Protein AF-A0A2V8TNH9-F1 (afdb_monomer)

Sequence (78 aa):
MERVIGRLATDEDFRRRFETERQAVIQELSATGLELTPVEAKALLDLNFTACRRFARCIDARLQKVSLRRFIHRRNDK

Secondary structure (DSSP, 8-state):
-HHHHHHHHHBHHHHHHHHH-HHHHHHHHHHTT----HHHHHHHHS--HHHHHHHHHHS-TTTSB--THHHHTTSS--

pLDDT: mean 83.3, std 15.28, range [43.97, 94.69]

Structure (mmCIF, N/CA/C/O backbone):
data_AF-A0A2V8TNH9-F1
#
_entry.id   AF-A0A2V8TNH9-F1
#
loop_
_atom_site.group_PDB
_atom_site.id
_atom_site.type_symbol
_atom_site.label_atom_id
_atom_site.label_alt_id
_atom_site.label_comp_id
_atom_site.lab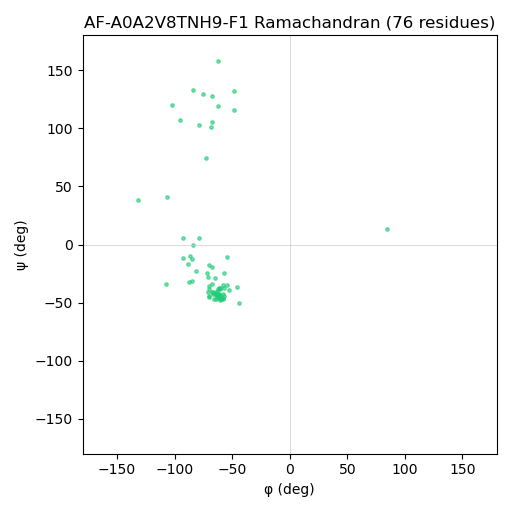el_asym_id
_atom_site.label_entity_id
_atom_site.label_seq_id
_atom_site.pdbx_PDB_ins_code
_atom_site.Cartn_x
_atom_site.Cartn_y
_atom_site.Cartn_z
_atom_site.occupancy
_atom_site.B_iso_or_equiv
_atom_site.auth_seq_id
_atom_site.auth_comp_id
_atom_site.auth_asym_id
_atom_site.auth_atom_id
_atom_site.pdbx_PDB_model_num
ATOM 1 N N . MET A 1 1 ? -11.670 1.712 0.694 1.00 83.31 1 MET A N 1
ATOM 2 C CA . MET A 1 1 ? -10.479 0.870 0.387 1.00 83.31 1 MET A CA 1
ATOM 3 C C . MET A 1 1 ? -9.988 0.851 -1.074 1.00 83.31 1 MET A C 1
ATOM 5 O O . MET A 1 1 ? -8.794 1.044 -1.287 1.00 83.31 1 MET A O 1
ATOM 9 N N . GLU A 1 2 ? -10.829 0.598 -2.086 1.00 86.94 2 GLU A N 1
ATOM 10 C CA . GLU A 1 2 ? -10.398 0.278 -3.474 1.00 86.94 2 GLU A CA 1
ATOM 11 C C . GLU A 1 2 ? -9.427 1.289 -4.105 1.00 86.94 2 GLU A C 1
ATOM 13 O O . GLU A 1 2 ? -8.444 0.910 -4.743 1.00 86.94 2 GLU A O 1
ATOM 18 N N . ARG A 1 3 ? -9.644 2.588 -3.860 1.00 87.12 3 ARG A N 1
ATOM 19 C CA . ARG A 1 3 ? -8.758 3.663 -4.336 1.00 87.12 3 ARG A CA 1
ATOM 20 C C . ARG A 1 3 ? -7.316 3.505 -3.838 1.00 87.12 3 ARG A C 1
ATOM 22 O O . ARG A 1 3 ? -6.383 3.825 -4.568 1.00 87.12 3 ARG A O 1
ATOM 29 N N . VAL A 1 4 ? -7.119 2.998 -2.619 1.00 90.31 4 VAL A N 1
ATOM 30 C CA . VAL A 1 4 ? -5.784 2.761 -2.042 1.00 90.31 4 VAL A CA 1
ATOM 31 C C . VAL A 1 4 ? -5.095 1.610 -2.762 1.00 90.31 4 VAL A C 1
ATOM 33 O O . VAL A 1 4 ? -3.939 1.743 -3.152 1.00 90.31 4 VAL A O 1
ATOM 36 N N . ILE A 1 5 ? -5.816 0.516 -3.014 1.00 90.69 5 ILE A N 1
ATOM 37 C CA . ILE A 1 5 ? -5.294 -0.639 -3.756 1.00 90.69 5 ILE A CA 1
ATOM 38 C C . ILE A 1 5 ? -4.924 -0.238 -5.189 1.00 90.69 5 ILE A C 1
ATOM 40 O O . ILE A 1 5 ? -3.831 -0.563 -5.654 1.00 90.69 5 ILE A O 1
ATOM 44 N N . GLY A 1 6 ? -5.776 0.545 -5.858 1.00 89.81 6 GLY A N 1
ATOM 45 C CA . GLY A 1 6 ? -5.481 1.097 -7.181 1.00 89.81 6 GLY A CA 1
ATOM 46 C C . GLY A 1 6 ? -4.205 1.945 -7.190 1.00 89.81 6 GLY A C 1
ATOM 47 O O . GLY A 1 6 ? -3.360 1.783 -8.072 1.00 89.81 6 GLY A O 1
ATOM 48 N N . ARG A 1 7 ? -4.003 2.789 -6.168 1.00 91.06 7 ARG A N 1
ATOM 49 C CA . ARG A 1 7 ? -2.764 3.568 -6.007 1.00 91.06 7 ARG A CA 1
ATOM 50 C C . ARG A 1 7 ? -1.554 2.686 -5.711 1.00 91.06 7 ARG A C 1
ATOM 52 O O . ARG A 1 7 ? -0.509 2.9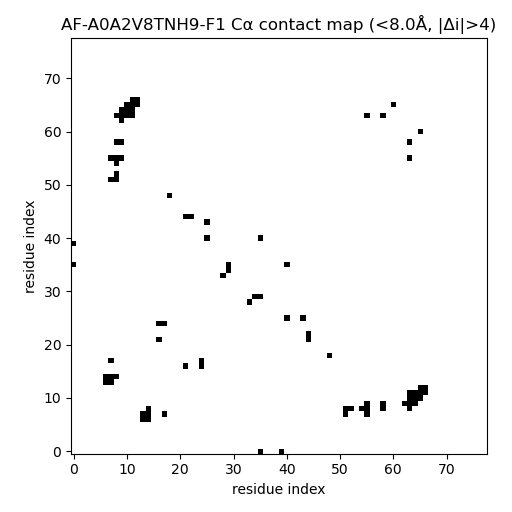20 -6.296 1.00 91.06 7 ARG A O 1
ATOM 59 N N . LEU A 1 8 ? -1.669 1.649 -4.881 1.00 91.62 8 LEU A N 1
ATOM 60 C CA . LEU A 1 8 ? -0.570 0.697 -4.658 1.00 91.62 8 LEU A CA 1
ATOM 61 C C . LEU A 1 8 ? -0.155 -0.009 -5.956 1.00 91.62 8 LEU A C 1
ATOM 63 O O . LEU A 1 8 ? 1.034 -0.228 -6.190 1.00 91.62 8 LEU A O 1
ATOM 67 N N . ALA A 1 9 ? -1.120 -0.337 -6.815 1.00 90.75 9 ALA A N 1
ATOM 68 C CA . ALA A 1 9 ? -0.868 -0.994 -8.091 1.00 90.75 9 ALA A CA 1
ATOM 69 C C . ALA A 1 9 ? -0.195 -0.069 -9.117 1.00 90.75 9 ALA A C 1
ATOM 71 O O . ALA A 1 9 ? 0.710 -0.497 -9.831 1.00 90.75 9 ALA A O 1
ATOM 72 N N . THR A 1 10 ? -0.619 1.195 -9.179 1.00 89.00 10 THR A N 1
ATOM 73 C CA . THR A 1 10 ? -0.257 2.110 -10.274 1.00 89.00 10 THR A CA 1
ATOM 74 C C . THR A 1 10 ? 0.749 3.191 -9.885 1.00 89.00 10 THR A C 1
ATOM 76 O O . THR A 1 10 ? 1.595 3.541 -10.698 1.00 89.00 10 THR A O 1
ATOM 79 N N . ASP A 1 11 ? 0.729 3.711 -8.661 1.00 90.62 11 ASP A N 1
ATOM 80 C CA . ASP A 1 11 ? 1.578 4.823 -8.220 1.00 90.62 11 ASP A CA 1
ATOM 81 C C . ASP A 1 11 ? 2.838 4.291 -7.519 1.00 90.62 11 ASP A C 1
ATOM 83 O O . ASP A 1 11 ? 2.784 3.751 -6.413 1.00 90.62 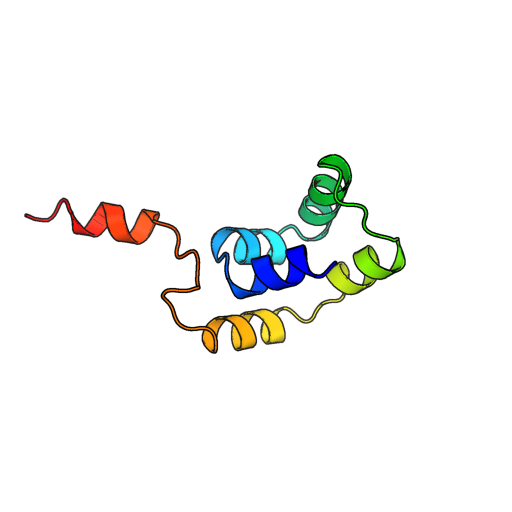11 ASP A O 1
ATOM 87 N N . GLU A 1 12 ? 3.986 4.391 -8.198 1.00 88.44 12 GLU A N 1
ATOM 88 C CA . GLU A 1 12 ? 5.255 3.861 -7.693 1.00 88.44 12 GLU A CA 1
ATOM 89 C C . GLU A 1 12 ? 5.758 4.614 -6.455 1.00 88.44 12 GLU A C 1
ATOM 91 O O . GLU A 1 12 ? 6.220 3.969 -5.513 1.00 88.44 12 GLU A O 1
ATOM 96 N N . ASP A 1 13 ? 5.644 5.945 -6.429 1.00 90.44 13 ASP A N 1
ATOM 97 C CA . ASP A 1 13 ? 6.057 6.757 -5.280 1.00 90.44 13 ASP A CA 1
ATOM 98 C C . ASP A 1 13 ? 5.182 6.450 -4.069 1.00 90.44 13 ASP A C 1
ATOM 100 O O . ASP A 1 13 ? 5.690 6.199 -2.974 1.00 90.44 13 ASP A O 1
ATOM 104 N N . PHE A 1 14 ? 3.863 6.404 -4.275 1.00 91.88 14 PHE A N 1
ATOM 105 C CA . PHE A 1 14 ? 2.926 6.039 -3.223 1.00 91.88 14 PHE A CA 1
ATOM 106 C C . PHE A 1 14 ? 3.208 4.634 -2.699 1.00 91.88 14 PHE A C 1
ATOM 108 O O . PHE A 1 14 ? 3.272 4.444 -1.490 1.00 91.88 14 PHE A O 1
ATOM 115 N N . ARG A 1 15 ? 3.430 3.657 -3.587 1.00 93.06 15 ARG A N 1
ATOM 116 C CA . ARG A 1 15 ? 3.757 2.285 -3.193 1.00 93.06 15 ARG A CA 1
ATOM 117 C C . ARG A 1 15 ? 5.045 2.229 -2.367 1.00 93.06 15 ARG A C 1
ATOM 119 O O . ARG A 1 15 ? 5.038 1.595 -1.319 1.00 93.06 15 ARG A O 1
ATOM 126 N N . ARG A 1 16 ? 6.122 2.898 -2.795 1.00 91.69 16 ARG A N 1
ATOM 127 C CA . ARG A 1 16 ? 7.397 2.949 -2.049 1.00 91.69 16 ARG A CA 1
ATOM 128 C C . ARG A 1 16 ? 7.227 3.588 -0.675 1.00 91.69 16 ARG A C 1
ATOM 130 O O . ARG A 1 16 ? 7.710 3.048 0.311 1.00 91.69 16 ARG A O 1
ATOM 137 N N . ARG A 1 17 ? 6.511 4.711 -0.602 1.00 93.75 17 ARG A N 1
ATOM 138 C CA . ARG A 1 17 ? 6.222 5.377 0.670 1.00 93.75 17 ARG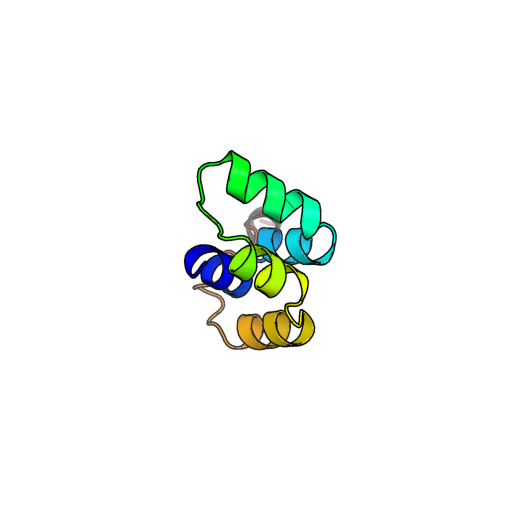 A CA 1
ATOM 139 C C . ARG A 1 17 ? 5.391 4.484 1.587 1.00 93.75 17 ARG A C 1
ATOM 141 O O . ARG A 1 17 ? 5.695 4.348 2.765 1.00 93.75 17 ARG A O 1
ATOM 148 N N . PHE A 1 18 ? 4.378 3.828 1.028 1.00 93.19 18 PHE A N 1
ATOM 149 C CA . PHE A 1 18 ? 3.540 2.897 1.766 1.00 93.19 18 PHE A CA 1
ATOM 150 C C . PHE A 1 18 ? 4.354 1.720 2.316 1.00 93.19 18 PHE A C 1
ATOM 152 O O . PHE A 1 18 ? 4.091 1.305 3.431 1.00 93.19 18 PHE A O 1
ATOM 159 N N . GLU A 1 19 ? 5.359 1.199 1.602 1.00 93.50 19 GLU A N 1
ATOM 160 C CA . GLU A 1 19 ? 6.233 0.124 2.112 1.00 93.50 19 GLU A CA 1
ATOM 161 C C . GLU A 1 19 ? 6.932 0.499 3.420 1.00 93.50 19 GLU A C 1
ATOM 163 O O . GLU A 1 19 ? 6.985 -0.310 4.348 1.00 93.50 19 GLU A O 1
ATOM 168 N N . THR A 1 20 ? 7.449 1.724 3.468 1.00 93.62 20 THR A N 1
ATOM 169 C CA . THR A 1 20 ? 8.322 2.215 4.535 1.00 93.62 20 THR A CA 1
ATOM 170 C C . THR A 1 20 ? 7.530 2.813 5.699 1.00 93.62 20 THR A C 1
ATOM 172 O O . THR A 1 20 ? 7.947 2.697 6.846 1.00 93.62 20 THR A O 1
ATOM 175 N N . GLU A 1 21 ? 6.373 3.426 5.426 1.00 94.69 21 GLU A N 1
ATOM 176 C CA . GLU A 1 21 ? 5.650 4.284 6.377 1.00 94.69 21 GLU A CA 1
ATOM 177 C C . GLU A 1 21 ? 4.146 3.946 6.473 1.00 94.69 21 GLU A C 1
ATOM 179 O O . GLU A 1 21 ? 3.305 4.839 6.583 1.00 94.69 21 GLU A O 1
ATOM 184 N N . ARG A 1 22 ? 3.773 2.654 6.426 1.00 93.50 22 ARG A N 1
ATOM 185 C CA . ARG A 1 22 ? 2.363 2.188 6.358 1.00 93.50 22 ARG A CA 1
ATOM 186 C C . ARG A 1 22 ? 1.414 2.912 7.317 1.00 93.50 22 ARG A C 1
ATOM 188 O O . ARG A 1 22 ? 0.357 3.376 6.897 1.00 93.50 22 ARG A O 1
ATOM 195 N N . GLN A 1 23 ? 1.781 2.999 8.597 1.00 93.81 23 GLN A N 1
ATOM 196 C CA . GLN A 1 23 ? 0.936 3.613 9.627 1.00 93.81 23 GLN A CA 1
ATOM 197 C C . GLN A 1 23 ? 0.704 5.102 9.366 1.00 93.81 23 GLN A C 1
ATOM 199 O O . GLN A 1 23 ? -0.442 5.544 9.387 1.00 93.81 23 GLN A O 1
ATOM 204 N N . ALA A 1 24 ? 1.767 5.849 9.060 1.00 94.62 24 ALA A N 1
ATOM 205 C CA . ALA A 1 24 ? 1.672 7.274 8.766 1.00 94.62 24 ALA A CA 1
ATOM 206 C C . ALA A 1 24 ? 0.820 7.523 7.514 1.00 94.62 24 ALA A C 1
ATOM 208 O O . ALA A 1 24 ? -0.079 8.359 7.530 1.00 94.62 24 ALA A O 1
ATOM 209 N N . VAL A 1 25 ? 1.020 6.730 6.454 1.00 94.25 25 VAL A N 1
ATOM 210 C CA . VAL A 1 25 ? 0.230 6.862 5.222 1.00 94.25 25 VAL A CA 1
ATOM 211 C C . VAL A 1 25 ? -1.253 6.575 5.469 1.00 94.25 25 VAL A C 1
ATOM 213 O O . VAL A 1 25 ? -2.102 7.280 4.933 1.00 94.25 25 VAL A O 1
ATOM 216 N N . ILE A 1 26 ? -1.597 5.574 6.284 1.00 93.31 26 ILE A N 1
ATOM 217 C CA . ILE A 1 26 ? -3.000 5.278 6.616 1.00 93.31 26 ILE A CA 1
ATOM 218 C C . ILE A 1 26 ? -3.625 6.407 7.443 1.00 93.31 26 ILE A C 1
ATOM 220 O O . ILE A 1 26 ? -4.742 6.817 7.140 1.00 93.31 26 ILE A O 1
ATOM 224 N N . GLN A 1 27 ? -2.905 6.949 8.429 1.00 91.75 27 GLN A N 1
ATOM 225 C CA . GLN A 1 27 ? -3.378 8.094 9.214 1.00 91.75 27 GLN A CA 1
ATOM 226 C C . GLN A 1 27 ? -3.616 9.331 8.340 1.00 91.75 27 GLN A C 1
ATOM 228 O O . GLN A 1 27 ? -4.651 9.981 8.467 1.00 91.75 27 GLN A O 1
ATOM 233 N N . GLU A 1 28 ? -2.703 9.625 7.413 1.00 92.44 28 GLU A N 1
ATOM 234 C CA . GLU A 1 28 ? -2.864 10.720 6.454 1.00 92.44 28 GLU A CA 1
ATOM 235 C C . GLU A 1 28 ? -4.062 10.508 5.530 1.00 92.44 28 GLU A C 1
ATOM 237 O O . GLU A 1 28 ? -4.832 11.437 5.304 1.00 92.44 28 GLU A O 1
ATOM 242 N N . LEU A 1 29 ? -4.254 9.291 5.009 1.00 89.62 29 LEU A N 1
ATOM 243 C CA . LEU A 1 29 ? -5.409 8.979 4.168 1.00 89.62 29 LEU A CA 1
ATOM 244 C C . LEU A 1 29 ? -6.719 9.253 4.917 1.00 89.62 29 LEU A C 1
ATOM 246 O O . LEU A 1 29 ? -7.584 9.944 4.373 1.00 89.62 29 LEU A O 1
ATOM 250 N N . SER A 1 30 ? -6.826 8.810 6.172 1.00 87.19 30 SER A N 1
ATOM 251 C CA . SER A 1 30 ? -7.980 9.113 7.023 1.00 87.19 30 SER A CA 1
ATOM 252 C C . SER A 1 30 ? -8.145 10.618 7.261 1.00 87.19 30 SER A C 1
ATOM 254 O O . SER A 1 30 ? -9.251 11.138 7.142 1.00 87.19 30 SER A O 1
ATOM 256 N N . ALA A 1 31 ? -7.052 11.345 7.515 1.00 87.00 31 ALA A N 1
ATOM 257 C CA . ALA A 1 31 ? -7.081 12.797 7.709 1.00 87.00 31 ALA A CA 1
ATOM 258 C C . ALA A 1 31 ? -7.511 13.571 6.448 1.00 87.00 31 ALA A C 1
ATOM 260 O O . ALA A 1 31 ? -8.116 14.634 6.551 1.00 87.00 31 ALA A O 1
ATOM 261 N N . THR A 1 32 ? -7.249 13.033 5.252 1.00 85.31 32 THR A N 1
ATOM 262 C CA . THR A 1 32 ? -7.697 13.620 3.973 1.00 85.31 32 THR A CA 1
ATOM 263 C C . THR A 1 32 ? -9.166 13.336 3.633 1.00 85.31 32 THR A C 1
ATOM 265 O O . THR A 1 32 ? -9.617 13.682 2.542 1.00 85.31 32 THR A O 1
ATOM 268 N N . GLY A 1 33 ? -9.921 12.712 4.545 1.00 82.75 33 GLY A N 1
ATOM 269 C CA . GLY A 1 33 ? -11.337 12.392 4.354 1.00 82.75 33 GLY A CA 1
ATOM 270 C C . GLY A 1 33 ? -11.585 11.087 3.595 1.00 82.75 33 GLY A C 1
ATOM 271 O O . GLY A 1 33 ? -12.705 10.840 3.150 1.00 82.75 33 GLY A O 1
ATOM 272 N N . LEU A 1 34 ? -10.561 10.238 3.424 1.00 85.50 34 LEU A N 1
ATOM 273 C CA . LEU A 1 34 ? -10.786 8.871 2.969 1.00 85.50 34 LEU A CA 1
ATOM 274 C C . LEU A 1 34 ? -11.263 8.038 4.159 1.00 85.50 34 LEU A C 1
ATOM 276 O O . LEU A 1 34 ? -10.462 7.628 4.995 1.00 85.50 34 LEU A O 1
ATOM 280 N N . GLU A 1 35 ? -12.561 7.763 4.210 1.00 85.69 35 GLU A N 1
ATOM 281 C CA . GLU A 1 35 ? -13.139 6.937 5.267 1.00 85.69 35 GLU A CA 1
ATOM 282 C C . GLU A 1 35 ? -12.659 5.487 5.117 1.00 85.69 35 GLU A C 1
ATOM 284 O O . GLU A 1 35 ? -13.102 4.739 4.243 1.00 85.69 35 GLU A O 1
ATOM 289 N N . LEU A 1 36 ? -11.680 5.116 5.942 1.00 88.12 36 LEU A N 1
ATOM 290 C CA . LEU A 1 36 ? -11.242 3.742 6.138 1.00 88.12 36 LEU A CA 1
ATOM 291 C C . LEU A 1 36 ? -11.835 3.249 7.450 1.00 88.12 36 LEU A C 1
ATOM 293 O O . LEU A 1 36 ? -11.545 3.788 8.519 1.00 88.12 36 LEU A O 1
ATOM 297 N N . THR A 1 37 ? -12.633 2.193 7.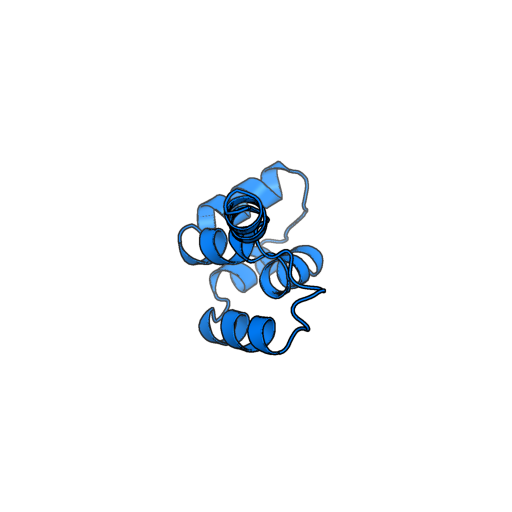376 1.00 91.81 37 THR A N 1
ATOM 298 C CA . THR A 1 37 ? -13.071 1.475 8.571 1.00 91.81 37 THR A CA 1
ATOM 299 C C . THR A 1 37 ? -11.862 0.877 9.304 1.00 91.81 37 THR A C 1
ATOM 301 O O . THR A 1 37 ? -10.824 0.606 8.686 1.00 91.81 37 THR A O 1
ATOM 304 N N . PRO A 1 38 ? -11.976 0.584 10.613 1.00 91.06 38 PRO A N 1
ATOM 305 C CA . PRO A 1 38 ? -10.900 -0.070 11.360 1.00 91.06 38 PRO A CA 1
ATOM 306 C C . PRO A 1 38 ? -10.436 -1.390 10.724 1.00 91.06 38 PRO A C 1
ATOM 308 O O . PRO A 1 38 ? -9.247 -1.709 10.738 1.00 91.06 38 PRO A O 1
ATOM 311 N N . VAL A 1 39 ? -11.367 -2.135 10.119 1.00 93.69 39 VAL A N 1
ATOM 312 C CA . VAL A 1 39 ? -11.081 -3.401 9.430 1.00 93.69 39 VAL A CA 1
ATOM 313 C C . VAL A 1 39 ? -10.290 -3.163 8.144 1.00 93.69 39 VAL A C 1
ATOM 315 O O . VAL A 1 39 ? -9.288 -3.838 7.917 1.00 93.69 39 VAL A O 1
ATOM 318 N N . GLU A 1 40 ? -10.674 -2.182 7.322 1.00 93.06 40 GLU A N 1
ATOM 319 C CA . GLU A 1 40 ? -9.921 -1.832 6.109 1.00 93.06 40 GLU A CA 1
ATOM 320 C C . GLU A 1 40 ? -8.518 -1.313 6.444 1.00 93.06 40 GLU A C 1
ATOM 322 O O . GLU A 1 40 ? -7.550 -1.697 5.789 1.00 93.06 40 GLU A O 1
ATOM 327 N N . ALA A 1 41 ? -8.387 -0.478 7.478 1.00 92.69 41 ALA A N 1
ATOM 328 C CA . ALA A 1 41 ? -7.093 0.013 7.941 1.00 92.69 41 ALA A CA 1
ATOM 329 C C . ALA A 1 41 ? -6.190 -1.143 8.401 1.00 92.69 41 ALA A C 1
ATOM 331 O O . ALA A 1 41 ? -5.025 -1.211 8.004 1.00 92.69 41 ALA A O 1
ATOM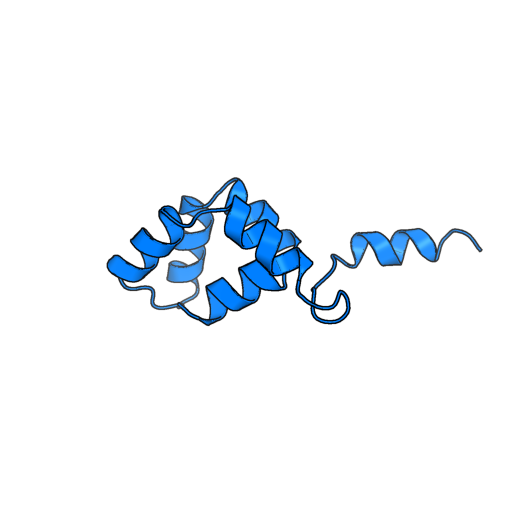 332 N N . LYS A 1 42 ? -6.730 -2.097 9.172 1.00 94.00 42 LYS A N 1
ATOM 333 C CA . LYS A 1 42 ? -5.986 -3.293 9.587 1.00 94.00 42 LYS A CA 1
ATOM 334 C C . LYS A 1 42 ? -5.578 -4.153 8.392 1.00 94.00 42 LYS A C 1
ATOM 336 O O . LYS A 1 42 ? -4.420 -4.548 8.302 1.00 94.00 42 LYS A O 1
ATOM 341 N N . ALA A 1 43 ? -6.487 -4.378 7.445 1.00 93.00 43 ALA A N 1
ATOM 342 C CA . ALA A 1 43 ? -6.196 -5.134 6.230 1.00 93.00 43 ALA A CA 1
ATOM 343 C C . ALA A 1 43 ? -5.084 -4.480 5.389 1.00 93.00 43 ALA A C 1
ATOM 345 O O . ALA A 1 43 ? -4.229 -5.175 4.846 1.00 93.00 43 ALA A O 1
ATOM 346 N N . LEU A 1 44 ? -5.064 -3.145 5.307 1.00 92.88 44 LEU A N 1
ATOM 347 C CA . LEU A 1 44 ? -4.009 -2.384 4.633 1.00 92.88 44 LEU A CA 1
ATOM 348 C C . LEU A 1 44 ? -2.654 -2.471 5.360 1.00 92.88 44 LEU A C 1
ATOM 350 O O . LEU A 1 44 ? -1.615 -2.486 4.699 1.00 92.88 44 LEU A O 1
ATOM 354 N N . LEU A 1 45 ? -2.647 -2.547 6.695 1.00 93.50 45 LEU A N 1
ATOM 355 C CA . LEU A 1 45 ? -1.429 -2.746 7.492 1.00 93.50 45 LEU A CA 1
ATOM 356 C C . LEU A 1 45 ? -0.843 -4.154 7.326 1.00 93.50 45 LEU A C 1
ATOM 358 O O . LEU A 1 45 ? 0.376 -4.296 7.251 1.00 93.50 45 LEU A O 1
ATOM 362 N N . ASP A 1 46 ? -1.701 -5.169 7.233 1.00 94.50 46 ASP A N 1
ATOM 363 C CA . ASP A 1 46 ? -1.312 -6.584 7.122 1.00 94.50 46 ASP A CA 1
ATOM 364 C C . ASP A 1 46 ? -0.986 -7.019 5.686 1.00 94.50 46 ASP A C 1
ATOM 366 O O . ASP A 1 46 ? -0.672 -8.180 5.412 1.00 94.50 46 ASP A O 1
ATOM 370 N N . LEU A 1 47 ? -1.099 -6.094 4.740 1.00 91.62 47 LEU A N 1
ATOM 371 C CA . LEU A 1 47 ? -1.072 -6.400 3.324 1.00 91.62 47 LEU A CA 1
ATOM 372 C C . LEU A 1 47 ? 0.315 -6.901 2.892 1.00 91.62 47 LEU A C 1
ATOM 374 O O . LEU A 1 47 ? 1.340 -6.254 3.124 1.00 91.62 47 LEU A O 1
ATOM 378 N N . ASN A 1 48 ? 0.358 -8.059 2.222 1.00 92.19 48 ASN A N 1
ATOM 379 C CA . ASN A 1 48 ? 1.613 -8.642 1.749 1.00 92.19 48 ASN A CA 1
ATOM 380 C C . ASN A 1 48 ? 2.222 -7.779 0.637 1.00 92.19 48 ASN A C 1
ATOM 382 O O . ASN A 1 48 ? 1.799 -7.802 -0.522 1.00 92.19 48 ASN A O 1
ATOM 386 N N . PHE A 1 49 ? 3.278 -7.054 0.984 1.00 90.06 49 PHE A N 1
ATOM 387 C CA . PHE A 1 49 ? 3.870 -6.087 0.076 1.00 90.06 49 PHE A CA 1
ATOM 388 C C . PHE A 1 49 ? 4.611 -6.717 -1.114 1.00 90.06 49 PHE A C 1
ATOM 390 O O . PHE A 1 49 ? 4.643 -6.149 -2.210 1.00 90.06 49 PHE A O 1
ATOM 397 N N . THR A 1 50 ? 5.141 -7.933 -0.959 1.00 91.56 50 THR A N 1
ATOM 398 C CA . THR A 1 50 ? 5.715 -8.687 -2.082 1.00 91.56 50 THR A CA 1
ATOM 399 C C . THR A 1 50 ? 4.643 -8.993 -3.129 1.00 91.56 50 THR A C 1
ATOM 401 O O . THR A 1 50 ? 4.906 -8.871 -4.330 1.00 91.56 50 THR A O 1
ATOM 404 N N . ALA A 1 51 ? 3.418 -9.309 -2.695 1.00 91.75 51 ALA A N 1
ATOM 405 C CA . ALA A 1 51 ? 2.287 -9.498 -3.599 1.00 91.75 51 ALA A CA 1
ATOM 406 C C . ALA A 1 51 ? 1.915 -8.191 -4.322 1.00 91.75 51 ALA A C 1
ATOM 408 O O . ALA A 1 51 ? 1.755 -8.208 -5.542 1.00 91.75 51 ALA A O 1
ATOM 409 N N . CYS A 1 52 ? 1.889 -7.047 -3.626 1.00 90.75 52 CYS A N 1
ATOM 410 C CA . CYS A 1 52 ? 1.665 -5.736 -4.255 1.00 90.75 52 CYS A CA 1
ATOM 411 C C . CYS A 1 52 ? 2.696 -5.412 -5.332 1.00 90.75 52 CYS A C 1
ATOM 413 O O . CYS A 1 52 ? 2.341 -4.981 -6.428 1.00 90.75 52 CYS A O 1
ATOM 415 N N . ARG A 1 53 ? 3.983 -5.628 -5.040 1.00 90.06 53 ARG A N 1
ATOM 416 C CA . ARG A 1 53 ? 5.060 -5.398 -6.007 1.00 90.06 53 ARG A CA 1
ATOM 417 C C . ARG A 1 53 ? 4.929 -6.298 -7.226 1.00 90.06 53 ARG A C 1
ATOM 419 O O . ARG A 1 53 ? 5.133 -5.832 -8.345 1.00 90.06 53 ARG A O 1
ATOM 426 N N . ARG A 1 54 ? 4.606 -7.579 -7.025 1.00 92.50 54 ARG A N 1
ATOM 427 C CA . ARG A 1 54 ? 4.374 -8.518 -8.128 1.00 92.50 54 ARG A CA 1
ATOM 428 C C . ARG A 1 54 ? 3.188 -8.071 -8.977 1.00 92.50 54 ARG A C 1
ATOM 430 O O . ARG A 1 54 ? 3.325 -8.025 -10.192 1.00 92.50 54 ARG A O 1
ATOM 437 N N . PHE A 1 55 ? 2.080 -7.694 -8.344 1.00 90.56 55 PHE A N 1
ATOM 438 C CA . PHE A 1 55 ? 0.891 -7.212 -9.037 1.00 90.56 55 PHE A CA 1
ATOM 439 C C . PHE A 1 55 ? 1.178 -5.956 -9.864 1.00 90.56 55 PHE A C 1
ATOM 441 O O . PHE A 1 55 ? 0.874 -5.934 -11.051 1.00 90.56 55 PHE A O 1
ATOM 448 N N . ALA A 1 56 ? 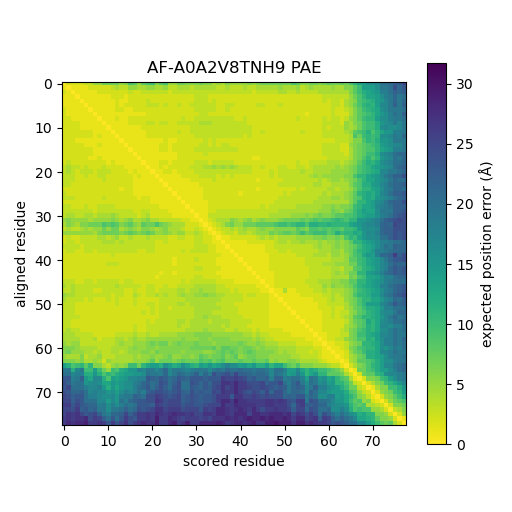1.861 -4.961 -9.291 1.00 90.12 56 ALA A N 1
ATOM 449 C CA . ALA A 1 56 ? 2.252 -3.749 -10.010 1.00 90.12 56 ALA A CA 1
ATOM 450 C C . ALA A 1 56 ? 3.092 -4.056 -11.265 1.00 90.12 56 ALA A C 1
ATOM 452 O O . ALA A 1 56 ? 2.897 -3.432 -12.301 1.00 90.12 56 ALA A O 1
ATOM 453 N N . ARG A 1 57 ? 3.981 -5.061 -11.219 1.00 89.25 57 ARG A N 1
ATOM 454 C CA . ARG A 1 57 ? 4.773 -5.494 -12.390 1.00 89.25 57 ARG A CA 1
ATOM 455 C C . ARG A 1 57 ? 3.938 -6.139 -13.500 1.00 89.25 57 ARG A C 1
ATOM 457 O O . ARG A 1 57 ? 4.424 -6.213 -14.623 1.00 89.25 57 ARG A O 1
ATOM 464 N N . CYS A 1 58 ? 2.732 -6.613 -13.199 1.00 91.19 58 CYS A N 1
ATOM 465 C CA . CYS A 1 58 ? 1.799 -7.153 -14.189 1.00 91.19 58 CYS A CA 1
ATOM 466 C C . CYS A 1 58 ? 0.957 -6.060 -14.870 1.00 91.19 58 CYS A C 1
ATOM 468 O O . CYS A 1 58 ? 0.310 -6.341 -15.874 1.00 91.19 58 CYS A O 1
ATOM 470 N N . ILE A 1 59 ? 0.956 -4.832 -14.343 1.00 86.12 59 ILE A N 1
ATOM 471 C CA . ILE A 1 59 ? 0.242 -3.694 -14.927 1.00 86.12 59 ILE A CA 1
ATOM 472 C C . ILE A 1 59 ? 1.107 -3.041 -16.012 1.00 86.12 59 ILE A C 1
ATOM 474 O O . ILE A 1 59 ? 2.286 -2.761 -15.777 1.00 86.12 59 ILE A O 1
ATOM 478 N N . ASP A 1 60 ? 0.512 -2.766 -17.181 1.00 84.75 60 ASP A N 1
ATOM 479 C CA . ASP A 1 60 ? 1.151 -2.036 -18.289 1.00 84.75 60 ASP A CA 1
ATOM 480 C C . ASP A 1 60 ? 1.813 -0.748 -17.767 1.00 84.75 60 ASP A C 1
ATOM 482 O O . ASP A 1 60 ? 1.208 0.027 -17.020 1.00 84.75 60 ASP A O 1
ATOM 486 N N . ALA A 1 61 ? 3.067 -0.513 -18.159 1.00 80.62 61 ALA A N 1
ATOM 487 C CA . ALA A 1 61 ? 3.859 0.619 -17.685 1.00 80.62 61 ALA A CA 1
ATOM 488 C C . ALA A 1 61 ? 3.202 1.986 -17.957 1.00 80.62 61 ALA A C 1
ATOM 490 O O . ALA A 1 61 ? 3.478 2.934 -17.229 1.00 80.62 61 ALA A O 1
ATOM 491 N N . ARG A 1 62 ? 2.316 2.100 -18.958 1.00 82.38 62 ARG A N 1
ATOM 492 C CA . ARG A 1 62 ? 1.563 3.332 -19.261 1.00 82.38 62 ARG A CA 1
ATOM 493 C C . ARG A 1 62 ? 0.481 3.651 -18.230 1.00 82.38 62 ARG A C 1
ATOM 495 O O . ARG A 1 62 ? 0.089 4.805 -18.105 1.00 82.38 62 ARG A O 1
ATOM 502 N N . LEU A 1 63 ? -0.012 2.636 -17.522 1.00 80.62 63 LEU A N 1
ATOM 503 C CA . LEU A 1 63 ? -0.977 2.788 -16.431 1.00 80.62 63 LEU A CA 1
ATOM 504 C C . LEU A 1 63 ? -0.283 3.019 -15.089 1.00 80.62 63 LEU A C 1
ATOM 506 O O . LEU A 1 63 ? -0.912 3.476 -14.136 1.00 80.62 63 LEU A O 1
ATOM 510 N N . GLN A 1 64 ? 1.012 2.711 -15.002 1.00 79.94 64 GLN A N 1
ATOM 511 C CA . GLN A 1 64 ? 1.799 3.081 -13.845 1.00 79.94 64 GLN A CA 1
ATOM 512 C C . GLN A 1 64 ? 2.092 4.579 -13.910 1.00 79.94 64 GLN A C 1
ATOM 514 O O . GLN A 1 64 ? 2.598 5.098 -14.905 1.00 79.94 64 GLN A O 1
ATOM 519 N N . LYS A 1 65 ? 1.824 5.283 -12.815 1.00 76.31 65 LYS A N 1
ATOM 520 C CA . LYS A 1 65 ? 2.341 6.625 -12.582 1.00 76.31 65 LYS A CA 1
ATOM 521 C C . LYS A 1 65 ? 3.825 6.475 -12.261 1.00 76.31 65 LYS A C 1
ATOM 523 O O . LYS A 1 65 ? 4.248 6.527 -11.109 1.00 76.31 65 LYS A O 1
ATOM 528 N N . VAL A 1 66 ? 4.605 6.192 -13.304 1.00 61.50 66 VAL A N 1
ATOM 529 C CA . VAL A 1 66 ? 6.061 6.189 -13.244 1.00 61.50 66 VAL A CA 1
ATOM 530 C C . VAL A 1 66 ? 6.447 7.616 -12.907 1.00 61.50 66 VAL A C 1
ATOM 532 O O . VAL A 1 66 ? 6.098 8.539 -13.646 1.00 61.50 66 VAL A O 1
ATOM 535 N N . SER A 1 67 ? 7.121 7.817 -11.779 1.00 54.00 67 SER A N 1
ATOM 536 C CA . SER A 1 67 ? 7.576 9.137 -11.364 1.00 54.00 67 SER A CA 1
ATOM 537 C C . SER A 1 67 ? 8.278 9.811 -12.545 1.00 54.00 67 SER A C 1
ATOM 539 O O . SER A 1 67 ? 9.331 9.357 -13.005 1.00 54.00 67 SER A O 1
ATOM 541 N N . LEU A 1 68 ? 7.710 10.917 -13.037 1.00 49.81 68 LEU A N 1
ATOM 542 C CA . LEU A 1 68 ? 8.260 11.724 -14.137 1.00 49.81 68 LEU A CA 1
ATOM 543 C C . LEU A 1 68 ? 9.706 12.186 -13.878 1.00 49.81 68 LEU A C 1
ATOM 545 O O . LEU A 1 68 ? 10.381 12.612 -14.812 1.00 49.81 68 LEU A O 1
ATOM 549 N N . ARG A 1 69 ? 10.230 12.020 -12.651 1.00 49.97 69 ARG A N 1
ATOM 550 C CA . ARG A 1 69 ? 11.659 12.146 -12.322 1.00 49.97 69 ARG A CA 1
ATOM 551 C C . ARG A 1 69 ? 12.561 11.408 -13.319 1.00 49.97 69 ARG A C 1
ATOM 553 O O . ARG A 1 69 ? 13.615 11.927 -13.665 1.00 49.97 69 ARG A O 1
ATOM 560 N N . ARG A 1 70 ? 12.142 10.243 -13.837 1.00 49.31 70 ARG A N 1
ATOM 561 C CA . ARG A 1 70 ? 12.933 9.478 -14.822 1.00 49.31 70 ARG A CA 1
ATOM 562 C C . ARG A 1 70 ? 12.796 9.992 -16.266 1.00 49.31 70 ARG A C 1
ATOM 564 O O . ARG A 1 70 ? 13.685 9.757 -17.077 1.00 49.31 70 ARG A O 1
ATOM 571 N N . PHE A 1 71 ? 11.716 10.704 -16.587 1.00 49.41 71 PHE A N 1
ATOM 572 C CA . PHE A 1 71 ? 11.489 11.289 -17.915 1.00 49.41 71 PHE A CA 1
ATOM 573 C C . PHE A 1 71 ? 12.164 12.655 -18.087 1.00 49.41 71 PHE A C 1
ATOM 575 O O . PHE A 1 71 ? 12.613 12.965 -19.187 1.00 49.41 71 PHE A O 1
ATOM 582 N N . ILE A 1 72 ? 12.290 13.447 -17.017 1.00 52.09 72 ILE A N 1
ATOM 583 C CA . ILE A 1 72 ? 12.940 14.767 -17.074 1.00 52.09 72 ILE A CA 1
ATOM 584 C C . ILE A 1 72 ? 14.457 14.629 -17.293 1.00 52.09 72 ILE A C 1
ATOM 586 O O . ILE A 1 72 ? 15.027 15.382 -18.076 1.00 52.09 72 ILE A O 1
ATOM 590 N N . HIS A 1 73 ? 15.103 13.609 -16.715 1.00 48.03 73 HIS A N 1
ATOM 591 C CA . HIS A 1 73 ? 16.548 13.397 -16.890 1.00 48.03 73 HIS A CA 1
ATOM 592 C C . HIS A 1 73 ? 16.951 12.943 -18.309 1.00 48.03 73 HIS A C 1
ATOM 594 O O . HIS A 1 73 ? 18.105 13.079 -18.680 1.00 48.03 73 HIS A O 1
ATOM 600 N N . ARG A 1 74 ? 16.019 12.432 -19.132 1.00 51.06 74 ARG A N 1
ATOM 601 C CA . ARG A 1 74 ? 16.305 12.027 -20.525 1.00 51.06 74 ARG A CA 1
ATOM 602 C C . ARG A 1 74 ? 16.190 13.158 -21.555 1.00 51.06 74 ARG A C 1
ATOM 604 O O . ARG A 1 74 ? 16.539 12.935 -22.709 1.00 51.06 74 ARG A O 1
ATOM 611 N N . ARG A 1 75 ? 15.660 14.332 -21.190 1.00 49.69 75 ARG A N 1
ATOM 612 C CA . ARG A 1 75 ? 15.520 15.473 -22.120 1.00 49.69 75 ARG A CA 1
ATOM 613 C C . ARG A 1 75 ? 16.695 16.451 -22.100 1.00 49.69 75 ARG A C 1
ATOM 615 O O . ARG A 1 75 ? 16.760 17.266 -23.008 1.00 49.69 75 ARG A O 1
ATOM 622 N N . ASN A 1 76 ? 17.597 16.356 -21.123 1.00 45.94 76 ASN A N 1
ATOM 623 C CA . ASN A 1 76 ? 18.765 17.240 -21.009 1.00 45.94 76 ASN A CA 1
ATOM 624 C C . ASN A 1 76 ? 20.039 16.693 -21.682 1.00 45.94 76 ASN A C 1
ATOM 626 O O . ASN A 1 76 ? 21.084 17.319 -21.572 1.00 45.94 76 ASN A O 1
ATOM 630 N N . ASP A 1 77 ? 19.948 15.558 -22.381 1.00 49.97 77 ASP A N 1
ATOM 631 C CA . ASP A 1 77 ? 21.052 14.928 -23.126 1.00 49.97 77 ASP A CA 1
ATOM 632 C C . ASP A 1 77 ? 20.878 15.099 -24.653 1.00 49.97 77 ASP A C 1
ATOM 634 O O . ASP A 1 77 ? 21.065 14.170 -25.442 1.00 49.97 77 ASP A O 1
ATOM 638 N N . LYS A 1 78 ? 20.439 16.287 -25.083 1.00 43.97 78 LYS A N 1
ATOM 639 C CA . LYS A 1 78 ? 20.466 16.712 -26.487 1.00 43.97 78 LYS A CA 1
ATOM 640 C C . LYS A 1 78 ? 20.935 18.148 -26.614 1.00 43.97 78 LYS A C 1
ATOM 642 O O . LYS A 1 78 ? 20.422 18.985 -25.840 1.00 43.97 78 LYS A O 1
#

Mean predicted aligned error: 7.3 Å

Radius of gyration: 14.44 Å; Cα contac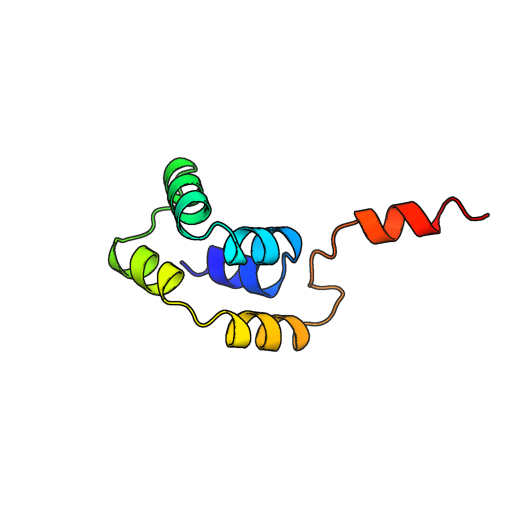ts (8 Å, |Δi|>4): 45; chains: 1; bounding box: 34×27×38 Å

Foldseek 3Di:
DVVLLLCLLAEPVSVVCCVVPVPVSLVVCVVVVNDDDPVNSVCSVVDDSVVSVVNSVVDDNVSHPPPCVVVVVVVVPD

So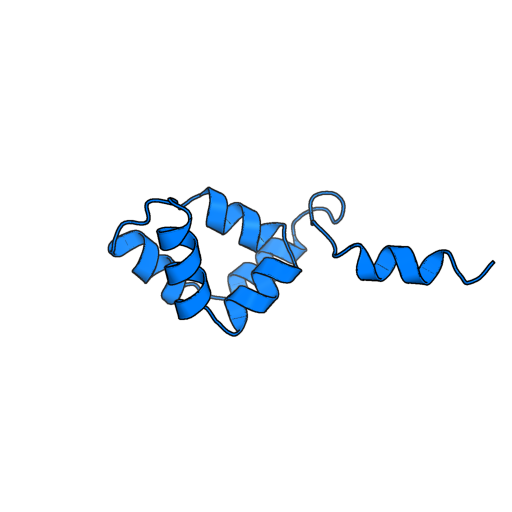lvent-accessible surface area (backbone atoms only — not comparable to full-atom values): 4592 Å² total; per-residue (Å²): 100,68,71,56,55,53,38,46,43,23,27,52,64,57,32,55,48,41,72,78,38,46,69,61,50,52,53,50,43,45,73,73,69,45,82,61,52,74,64,54,50,49,53,64,69,70,50,61,60,70,57,44,55,54,52,26,70,73,48,61,70,88,67,30,49,64,63,60,73,69,59,60,67,66,66,75,80,116